Protein AF-A0A918T2R1-F1 (afdb_monomer_lite)

pLDDT: mean 83.31, std 9.86, range [51.81, 95.56]

Radius of gyration: 20.13 Å; chains: 1; bounding box: 33×20×61 Å

InterPro domains:
  IPR001623 DnaJ domain [PF00226] (46-101)
  IPR001623 DnaJ domain [PR00625] (48-66)
  IPR001623 DnaJ domain [PR00625] (66-81)
  IPR001623 DnaJ domain [PR00625] (88-108)
  IPR001623 DnaJ domain [PS50076] (46-110)
  IPR001623 DnaJ domain [SM00271] (45-108)
  IPR001623 DnaJ domain [cd06257] (46-101)
  IPR036869 Chaperone J-domain superfamily [G3DSA:1.10.287.110] (37-110)
  IPR036869 Chaperone J-domain superfamily [SSF46565] (31-102)
  IPR050817 DjlA DnaK co-chaperone [PTHR24074] (41-105)
  IPR060325 Co-chaperone DjlA, transmembrane domain [PF27507] (1-38)

Structure (mmCIF, N/CA/C/O backbone):
data_AF-A0A918T2R1-F1
#
_entry.id   AF-A0A918T2R1-F1
#
loop_
_atom_site.group_PDB
_atom_site.id
_atom_site.type_symbol
_atom_site.label_atom_id
_atom_site.label_alt_id
_atom_site.label_comp_id
_atom_site.label_asym_id
_atom_site.label_entity_id
_atom_site.label_seq_id
_atom_site.pdbx_PDB_ins_code
_atom_site.Cartn_x
_atom_site.Cartn_y
_atom_site.Cartn_z
_atom_site.occupancy
_atom_site.B_iso_or_equiv
_atom_site.auth_seq_id
_atom_site.auth_comp_id
_atom_site.auth_asym_id
_atom_site.auth_atom_id
_atom_site.pdb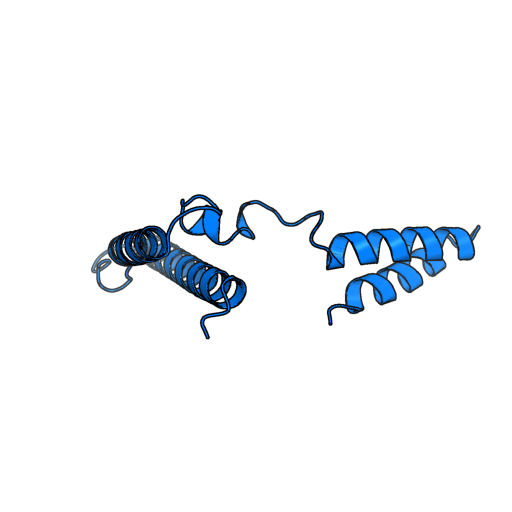x_PDB_model_num
ATOM 1 N N . MET A 1 1 ? -6.200 6.851 -14.907 1.00 51.81 1 MET A N 1
ATOM 2 C CA . MET A 1 1 ? -5.753 5.898 -15.946 1.00 51.81 1 MET A CA 1
ATOM 3 C C . MET A 1 1 ? -4.231 5.836 -15.909 1.00 51.81 1 MET A C 1
ATOM 5 O O . MET A 1 1 ? -3.606 6.873 -16.068 1.00 51.81 1 MET A O 1
ATOM 9 N N . ARG A 1 2 ? -3.629 4.678 -15.609 1.00 61.47 2 ARG A N 1
ATOM 10 C CA . ARG A 1 2 ? -2.166 4.491 -15.644 1.00 61.47 2 ARG A CA 1
ATOM 11 C C . ARG A 1 2 ? -1.812 4.004 -17.052 1.00 61.47 2 ARG A C 1
ATOM 13 O O . ARG A 1 2 ? -2.074 2.853 -17.375 1.00 61.47 2 ARG A O 1
ATOM 20 N N . TRP A 1 3 ? -1.405 4.925 -17.921 1.00 70.56 3 TRP A N 1
ATOM 21 C CA . TRP A 1 3 ? -0.994 4.652 -19.313 1.00 70.56 3 TRP A CA 1
ATOM 22 C C . TRP A 1 3 ? 0.518 4.819 -19.516 1.00 70.56 3 TRP A C 1
ATOM 24 O O . TRP A 1 3 ? 1.051 4.550 -20.590 1.00 70.56 3 TRP A O 1
ATOM 34 N N . THR A 1 4 ? 1.206 5.285 -18.477 1.00 81.12 4 THR A N 1
ATOM 35 C CA . THR A 1 4 ? 2.618 5.651 -18.501 1.00 81.12 4 THR A CA 1
ATOM 36 C C . THR A 1 4 ? 3.519 4.445 -18.722 1.00 81.12 4 THR A C 1
ATOM 38 O O . THR A 1 4 ? 4.491 4.568 -19.459 1.00 81.12 4 THR A O 1
ATOM 41 N N . GLY A 1 5 ? 3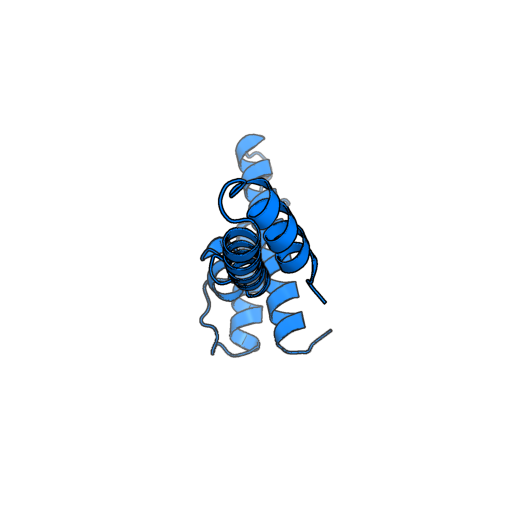.192 3.281 -18.147 1.00 77.81 5 GLY A N 1
ATOM 42 C CA . GLY A 1 5 ? 3.979 2.063 -18.327 1.00 77.81 5 GLY A CA 1
ATOM 43 C C . GLY A 1 5 ? 3.918 1.565 -19.766 1.00 77.81 5 GLY A C 1
ATOM 44 O O . GLY A 1 5 ? 4.953 1.267 -20.353 1.00 77.81 5 GLY A O 1
ATOM 45 N N . LYS A 1 6 ? 2.725 1.552 -20.369 1.00 82.81 6 LYS A N 1
ATOM 46 C CA . LYS A 1 6 ? 2.510 1.142 -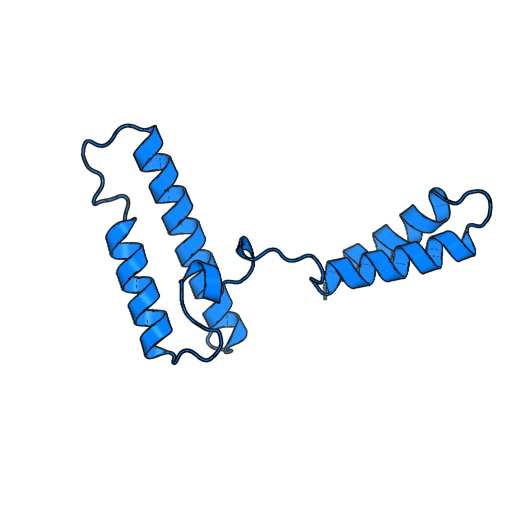21.772 1.00 82.81 6 LYS A CA 1
ATOM 47 C C . LYS A 1 6 ? 3.277 2.009 -22.774 1.00 82.81 6 LYS A C 1
ATOM 49 O O . LYS A 1 6 ? 3.942 1.472 -23.654 1.00 82.81 6 LYS A O 1
ATOM 54 N N . LEU A 1 7 ? 3.206 3.332 -22.623 1.00 82.81 7 LEU A N 1
ATOM 55 C CA . LEU A 1 7 ? 3.876 4.293 -23.510 1.00 82.81 7 LEU A CA 1
ATOM 56 C C . LEU A 1 7 ? 5.403 4.245 -23.377 1.00 82.81 7 LEU A C 1
ATOM 58 O O . LEU A 1 7 ? 6.100 4.169 -24.387 1.00 82.81 7 LEU A O 1
ATOM 62 N N . LEU A 1 8 ? 5.922 4.235 -22.143 1.00 85.12 8 LEU A N 1
ATOM 63 C CA . LEU A 1 8 ? 7.362 4.097 -21.902 1.00 85.12 8 LEU A CA 1
ATOM 64 C C . LEU A 1 8 ? 7.884 2.744 -22.378 1.00 85.12 8 LEU A C 1
ATOM 66 O O . LEU A 1 8 ? 8.937 2.690 -23.002 1.00 85.12 8 LEU A O 1
ATOM 70 N N . GLY A 1 9 ? 7.137 1.670 -22.123 1.00 82.50 9 GLY A N 1
ATOM 71 C CA . GLY A 1 9 ? 7.482 0.327 -22.563 1.00 82.50 9 GLY A CA 1
ATOM 72 C C . GLY A 1 9 ? 7.570 0.230 -24.083 1.00 82.50 9 GLY A C 1
ATOM 73 O O . GLY A 1 9 ? 8.587 -0.221 -24.595 1.00 82.50 9 GLY A O 1
ATOM 74 N N . PHE A 1 10 ? 6.558 0.715 -24.809 1.00 85.12 10 PHE A N 1
ATOM 75 C CA . PHE A 1 10 ? 6.543 0.731 -26.277 1.00 85.12 10 PHE A CA 1
ATOM 76 C C . PHE A 1 10 ? 7.746 1.486 -26.864 1.00 85.12 10 PHE A C 1
ATOM 78 O O . PHE A 1 10 ? 8.455 0.952 -27.717 1.00 85.12 10 PHE A O 1
ATOM 85 N N . LEU A 1 11 ? 8.014 2.702 -26.373 1.00 84.38 11 LEU A N 1
ATOM 86 C CA . LEU A 1 11 ? 9.119 3.533 -26.860 1.00 84.38 11 LEU A CA 1
ATOM 87 C C . LEU A 1 11 ? 10.488 2.932 -26.515 1.00 84.38 11 LEU A C 1
ATOM 89 O O . LEU A 1 11 ? 11.349 2.830 -27.386 1.00 84.38 11 LEU A O 1
ATOM 93 N N . ALA A 1 12 ? 10.686 2.483 -25.273 1.00 84.69 12 ALA A N 1
ATOM 94 C CA . ALA A 1 12 ? 11.936 1.856 -24.853 1.00 84.69 12 ALA A CA 1
ATOM 95 C C . ALA A 1 12 ? 12.191 0.544 -25.606 1.00 84.69 12 ALA A C 1
ATOM 97 O O . ALA A 1 12 ? 13.311 0.293 -26.044 1.00 84.69 12 ALA A O 1
ATOM 98 N N . GLY A 1 13 ? 11.152 -0.269 -25.808 1.00 82.69 13 GLY A N 1
ATOM 99 C CA . GLY A 1 13 ? 11.234 -1.519 -26.553 1.00 82.69 13 GLY A CA 1
ATOM 100 C C . GLY A 1 13 ? 11.618 -1.309 -28.019 1.00 82.69 13 GLY A C 1
ATOM 101 O O . GLY A 1 13 ? 12.499 -2.007 -28.521 1.00 82.69 13 GLY A O 1
ATOM 102 N N . ALA A 1 14 ? 11.026 -0.311 -28.684 1.00 82.75 14 ALA A N 1
ATOM 103 C CA . ALA A 1 14 ? 11.358 0.048 -30.065 1.00 82.75 14 ALA A CA 1
ATOM 104 C C . ALA A 1 14 ? 12.806 0.550 -30.220 1.00 82.75 14 ALA A C 1
ATOM 106 O O . ALA A 1 14 ? 13.462 0.247 -31.214 1.00 82.75 14 ALA A O 1
ATOM 107 N N . VAL A 1 15 ? 13.308 1.298 -29.230 1.00 86.94 15 VAL A N 1
ATOM 108 C CA . VAL A 1 15 ? 14.672 1.852 -29.225 1.00 86.94 15 VAL A CA 1
ATOM 109 C C . VAL A 1 15 ? 15.725 0.787 -28.891 1.00 86.94 15 VAL A C 1
ATOM 111 O O . VAL A 1 15 ? 16.793 0.775 -29.502 1.00 86.94 15 VAL A O 1
ATOM 114 N N . LEU A 1 16 ? 15.440 -0.118 -27.949 1.00 83.75 16 LEU A N 1
ATOM 115 C CA . LEU A 1 16 ? 16.380 -1.154 -27.501 1.00 83.75 16 LEU A CA 1
ATOM 116 C C . LEU A 1 16 ? 16.602 -2.246 -28.555 1.00 83.75 16 LEU A C 1
ATOM 118 O O . LEU A 1 16 ? 17.738 -2.668 -28.765 1.00 83.75 16 LEU A O 1
ATOM 122 N N . LEU A 1 17 ? 15.552 -2.686 -29.258 1.00 78.81 17 LEU A N 1
ATOM 123 C CA . LEU A 1 17 ? 15.686 -3.653 -30.354 1.00 78.81 17 LEU A CA 1
ATOM 124 C C . LEU A 1 17 ? 15.870 -2.936 -31.693 1.00 78.81 17 LEU A C 1
ATOM 126 O O . LEU A 1 17 ? 15.036 -3.019 -32.592 1.00 78.81 17 LEU A O 1
ATOM 130 N N . ARG A 1 18 ? 17.024 -2.285 -31.857 1.00 74.94 18 ARG A N 1
ATOM 131 C CA . ARG A 1 18 ? 17.383 -1.574 -33.095 1.00 74.94 18 ARG A CA 1
ATOM 132 C C . ARG A 1 18 ? 17.388 -2.474 -34.345 1.00 74.94 18 ARG A C 1
ATOM 134 O O . ARG A 1 18 ? 17.202 -1.972 -35.447 1.00 74.94 18 ARG A O 1
ATOM 141 N N . ALA A 1 19 ? 17.561 -3.789 -34.179 1.00 81.38 19 ALA A N 1
ATOM 142 C CA . ALA A 1 19 ? 17.490 -4.772 -35.264 1.00 81.38 19 ALA A CA 1
ATOM 143 C C . ALA A 1 19 ? 16.052 -5.088 -35.727 1.00 81.38 19 ALA A C 1
ATOM 145 O O . ALA A 1 19 ? 15.857 -5.412 -36.890 1.00 81.38 19 ALA A O 1
ATOM 146 N N . ASN A 1 20 ? 15.054 -5.000 -34.835 1.00 85.12 20 ASN A N 1
ATOM 147 C CA . ASN A 1 20 ? 13.641 -5.281 -35.124 1.00 85.12 20 ASN A CA 1
ATOM 148 C C . ASN A 1 20 ? 12.735 -4.398 -34.240 1.00 85.12 20 ASN A C 1
ATOM 150 O O . ASN A 1 20 ? 12.183 -4.873 -33.239 1.00 85.12 20 ASN A O 1
ATOM 154 N N . PRO A 1 21 ? 12.564 -3.112 -34.593 1.00 81.94 21 PRO A N 1
ATOM 155 C CA . PRO A 1 21 ? 11.922 -2.126 -33.724 1.00 81.94 21 PRO A CA 1
ATOM 156 C C . PRO A 1 21 ? 10.440 -2.425 -33.473 1.00 81.94 21 PRO A C 1
ATOM 158 O O . PRO A 1 21 ? 9.949 -2.177 -32.377 1.00 81.94 21 PRO A O 1
ATOM 161 N N . LEU A 1 22 ? 9.728 -3.022 -34.437 1.00 85.69 22 LEU A N 1
ATOM 162 C CA . LEU A 1 22 ? 8.325 -3.426 -34.265 1.00 85.69 22 LEU A CA 1
ATOM 163 C C . LEU A 1 22 ? 8.165 -4.527 -33.210 1.00 85.69 22 LEU A C 1
ATOM 165 O O . LEU A 1 22 ? 7.287 -4.442 -32.354 1.00 85.69 22 LEU A O 1
ATOM 169 N N . LEU A 1 23 ? 9.044 -5.533 -33.232 1.00 86.44 23 LEU A N 1
ATOM 170 C CA . LEU A 1 23 ? 9.033 -6.616 -32.249 1.00 86.44 23 LEU A CA 1
ATOM 171 C C . LEU A 1 23 ? 9.357 -6.075 -30.850 1.00 86.44 23 LEU A C 1
ATOM 173 O O . LEU A 1 23 ? 8.673 -6.395 -29.879 1.00 86.44 23 LEU A O 1
ATOM 177 N N . GLY A 1 24 ? 10.349 -5.185 -30.769 1.00 86.06 24 GLY A N 1
ATOM 178 C CA . GLY A 1 24 ? 10.691 -4.477 -29.542 1.00 86.06 24 GLY A CA 1
ATOM 179 C C . GLY A 1 24 ? 9.534 -3.648 -28.990 1.00 86.06 24 GLY A C 1
ATOM 180 O O . GLY A 1 24 ? 9.246 -3.718 -27.798 1.00 86.06 24 GLY A O 1
ATOM 181 N N . ALA A 1 25 ? 8.823 -2.914 -29.846 1.00 86.62 25 ALA A N 1
ATOM 182 C CA . ALA A 1 25 ? 7.693 -2.085 -29.447 1.00 86.62 25 ALA A CA 1
ATOM 183 C C . ALA A 1 25 ? 6.522 -2.916 -28.892 1.00 86.62 25 ALA A C 1
ATOM 185 O O . ALA A 1 25 ? 5.919 -2.537 -27.888 1.00 86.62 25 ALA A O 1
ATOM 186 N N . VAL A 1 26 ? 6.234 -4.078 -29.495 1.00 88.19 26 VAL A N 1
ATOM 187 C CA . VAL A 1 26 ? 5.204 -5.014 -29.010 1.00 88.19 26 VAL A CA 1
ATOM 188 C C . VAL A 1 26 ? 5.595 -5.605 -27.656 1.00 88.19 26 VAL A C 1
ATOM 190 O O . VAL A 1 26 ? 4.801 -5.553 -26.718 1.00 88.19 26 VAL A O 1
ATOM 193 N N . ILE A 1 27 ? 6.826 -6.106 -27.512 1.00 87.62 27 ILE A N 1
ATOM 194 C CA . ILE A 1 27 ? 7.326 -6.647 -26.236 1.00 87.62 27 ILE A CA 1
ATOM 195 C C . ILE A 1 27 ? 7.296 -5.564 -25.152 1.00 87.62 27 ILE A C 1
ATOM 197 O O . ILE A 1 27 ? 6.812 -5.789 -24.043 1.00 87.62 27 ILE A O 1
ATOM 201 N N . GLY A 1 28 ? 7.754 -4.364 -25.491 1.00 86.62 28 GLY A N 1
ATOM 202 C CA . GLY A 1 28 ? 7.747 -3.210 -24.610 1.00 86.62 28 GLY A CA 1
ATOM 203 C C . GLY A 1 28 ? 6.343 -2.803 -24.165 1.00 86.62 28 GLY A C 1
ATOM 204 O O . GLY A 1 28 ? 6.119 -2.561 -22.979 1.00 86.62 28 GLY A O 1
ATOM 205 N N . LEU A 1 29 ? 5.371 -2.790 -25.080 1.00 89.00 29 LEU A N 1
ATOM 206 C CA . LEU A 1 29 ? 3.971 -2.509 -24.765 1.00 89.00 29 LEU A CA 1
ATOM 207 C C . LEU A 1 29 ? 3.380 -3.559 -23.811 1.00 89.00 29 LEU A C 1
ATOM 209 O O . LEU A 1 29 ? 2.672 -3.194 -22.872 1.00 89.00 29 LEU A O 1
ATOM 213 N N . LEU A 1 30 ? 3.690 -4.844 -24.019 1.00 87.50 30 LEU A N 1
ATOM 214 C CA . LEU A 1 30 ? 3.238 -5.942 -23.158 1.00 87.50 30 LEU A CA 1
ATOM 215 C C . LEU A 1 30 ? 3.832 -5.840 -21.746 1.00 87.50 30 LEU A C 1
ATOM 217 O O . LEU A 1 30 ? 3.098 -5.941 -20.763 1.00 87.50 30 LEU A O 1
ATOM 221 N N . ILE A 1 31 ? 5.134 -5.566 -21.630 1.00 85.62 31 ILE A N 1
ATOM 222 C CA . ILE A 1 31 ? 5.808 -5.364 -20.337 1.00 85.62 31 ILE A CA 1
ATOM 223 C C . ILE A 1 31 ? 5.260 -4.119 -19.630 1.00 85.62 31 ILE A C 1
ATOM 225 O O . ILE A 1 31 ? 4.955 -4.153 -18.437 1.00 85.62 31 ILE A O 1
ATOM 229 N N . GLY A 1 32 ? 5.072 -3.025 -20.367 1.00 83.50 32 GLY A N 1
ATOM 230 C CA . GLY A 1 32 ? 4.461 -1.804 -19.852 1.00 83.50 32 GLY A CA 1
ATOM 231 C C . GLY A 1 32 ? 3.041 -2.033 -19.335 1.00 83.50 32 GLY A C 1
ATOM 232 O O . GLY A 1 32 ? 2.680 -1.553 -18.260 1.00 83.50 32 GLY A O 1
ATOM 233 N N . HIS A 1 33 ? 2.251 -2.829 -20.061 1.00 86.19 33 HIS A N 1
ATOM 234 C CA . HIS A 1 33 ? 0.917 -3.240 -19.636 1.00 86.19 33 HIS A CA 1
ATOM 235 C C . HIS A 1 33 ? 0.963 -4.081 -18.355 1.00 86.19 33 HIS A C 1
ATOM 237 O O . HIS A 1 33 ? 0.199 -3.808 -17.432 1.00 86.19 33 HIS A O 1
ATOM 243 N N . ALA A 1 34 ? 1.862 -5.063 -18.272 1.00 83.06 34 ALA A N 1
ATOM 244 C CA . ALA A 1 34 ? 2.054 -5.908 -17.094 1.00 83.06 34 ALA A CA 1
ATOM 245 C C . ALA A 1 34 ? 2.401 -5.097 -15.832 1.00 83.06 34 ALA A C 1
ATOM 247 O O . ALA A 1 34 ? 1.844 -5.327 -14.756 1.00 83.06 34 ALA A O 1
ATOM 248 N N . LEU A 1 35 ? 3.288 -4.110 -15.967 1.00 80.62 35 LEU A N 1
ATOM 249 C CA . LEU A 1 35 ? 3.667 -3.208 -14.878 1.00 80.62 35 LEU A CA 1
ATOM 250 C C . LEU A 1 35 ? 2.498 -2.313 -14.438 1.00 80.62 35 LEU A C 1
ATOM 252 O O . LEU A 1 35 ? 2.257 -2.151 -13.238 1.00 80.62 35 LEU A O 1
ATOM 256 N N . ASP A 1 36 ? 1.731 -1.768 -15.386 1.00 79.00 36 ASP A N 1
ATOM 257 C CA . ASP A 1 36 ? 0.549 -0.951 -15.082 1.00 79.00 36 ASP A CA 1
ATOM 258 C C . ASP A 1 36 ? -0.583 -1.777 -14.442 1.00 79.00 36 ASP A C 1
ATOM 260 O O . ASP A 1 36 ? -1.275 -1.276 -13.547 1.00 79.00 36 ASP A O 1
ATOM 264 N N . ALA A 1 37 ? -0.727 -3.045 -14.841 1.00 78.62 37 ALA A N 1
ATOM 265 C CA . ALA A 1 37 ? -1.655 -4.019 -14.264 1.00 78.62 37 ALA A CA 1
ATOM 266 C C . ALA A 1 37 ? -1.218 -4.535 -12.880 1.00 78.62 37 ALA A C 1
ATOM 268 O O . ALA A 1 37 ? -1.994 -5.201 -12.200 1.00 78.62 37 ALA A O 1
ATOM 269 N N . GLY A 1 38 ? -0.001 -4.206 -12.433 1.00 72.81 38 GLY A N 1
ATOM 270 C CA . GLY A 1 38 ? 0.503 -4.607 -11.122 1.00 72.81 38 GLY A CA 1
ATOM 271 C C . GLY A 1 38 ? 0.916 -6.076 -11.044 1.00 72.81 38 GLY A C 1
ATOM 272 O O . GLY A 1 38 ? 0.958 -6.623 -9.948 1.00 72.81 38 GLY A O 1
ATOM 273 N N . TRP A 1 39 ? 1.262 -6.708 -12.172 1.00 73.88 39 TRP A N 1
ATOM 274 C CA . TRP A 1 39 ? 1.659 -8.124 -12.204 1.00 73.88 39 TRP A CA 1
ATOM 275 C C . TRP A 1 39 ? 2.905 -8.418 -11.351 1.00 73.88 39 TRP A C 1
ATOM 277 O O . TRP A 1 39 ? 3.112 -9.541 -10.905 1.00 73.88 39 TRP A O 1
ATOM 287 N N . PHE A 1 40 ? 3.701 -7.380 -11.081 1.00 71.69 40 PHE A N 1
ATOM 288 C CA . PHE A 1 40 ? 4.905 -7.426 -10.253 1.00 71.69 40 PHE A CA 1
ATOM 289 C C . PHE A 1 40 ? 4.735 -6.761 -8.875 1.00 71.69 40 PHE A C 1
ATOM 291 O O . PHE A 1 40 ? 5.730 -6.508 -8.197 1.00 71.69 40 PHE A O 1
ATOM 298 N N . ALA A 1 41 ? 3.505 -6.439 -8.455 1.00 67.50 41 ALA A N 1
ATOM 299 C CA . ALA A 1 41 ? 3.262 -5.874 -7.128 1.00 67.50 41 ALA A CA 1
ATOM 300 C C . ALA A 1 41 ? 3.684 -6.883 -6.045 1.00 67.50 41 ALA A C 1
ATOM 302 O O . ALA A 1 41 ? 3.256 -8.039 -6.044 1.00 67.50 41 ALA A O 1
ATOM 303 N N . THR A 1 42 ? 4.557 -6.465 -5.129 1.00 69.19 42 THR A N 1
ATOM 304 C CA . THR A 1 42 ? 5.057 -7.341 -4.059 1.00 69.19 42 THR A CA 1
ATOM 305 C C . THR A 1 42 ? 4.044 -7.422 -2.912 1.00 69.19 42 THR A C 1
ATOM 307 O O . THR A 1 42 ? 3.183 -6.559 -2.777 1.00 69.19 42 THR A O 1
ATOM 310 N N . ARG A 1 43 ? 4.167 -8.401 -2.000 1.00 62.34 43 ARG A N 1
ATOM 311 C CA . ARG A 1 43 ? 3.319 -8.493 -0.786 1.00 62.34 43 ARG A CA 1
ATOM 312 C C . ARG A 1 43 ? 3.299 -7.209 0.054 1.00 62.34 43 ARG A C 1
ATOM 314 O O . ARG A 1 43 ? 2.354 -7.003 0.802 1.00 62.34 43 ARG A O 1
ATOM 321 N N . ARG A 1 44 ? 4.327 -6.353 -0.035 1.00 63.88 44 ARG A N 1
ATOM 322 C CA . ARG A 1 44 ? 4.342 -5.042 0.646 1.00 63.88 44 ARG A CA 1
ATOM 323 C C . ARG A 1 44 ? 3.364 -4.030 0.040 1.00 63.88 44 ARG A C 1
ATOM 325 O O . ARG A 1 44 ? 2.982 -3.100 0.739 1.00 63.88 44 ARG A O 1
ATOM 332 N N . ASP A 1 45 ? 2.964 -4.221 -1.214 1.00 75.50 45 ASP A N 1
ATOM 333 C CA . ASP A 1 45 ? 1.977 -3.385 -1.899 1.00 75.50 45 ASP A CA 1
ATOM 334 C C . ASP A 1 45 ? 0.537 -3.864 -1.659 1.00 75.50 45 ASP A C 1
ATOM 336 O O . ASP A 1 45 ? -0.403 -3.121 -1.953 1.00 75.50 45 ASP A O 1
ATOM 340 N N . ASP A 1 46 ? 0.348 -5.075 -1.114 1.00 87.06 46 ASP A N 1
ATOM 341 C CA . ASP A 1 46 ? -0.967 -5.580 -0.713 1.00 87.06 46 ASP A CA 1
ATOM 342 C C . ASP A 1 46 ? -1.379 -4.947 0.630 1.00 87.06 46 ASP A C 1
ATOM 344 O O . ASP A 1 46 ? -0.798 -5.259 1.678 1.00 87.06 46 ASP A O 1
ATOM 348 N N . PRO A 1 47 ? -2.394 -4.064 0.640 1.00 91.06 47 PRO A N 1
ATOM 349 C CA . PRO A 1 47 ? -2.800 -3.372 1.852 1.00 91.06 47 PRO A CA 1
ATOM 350 C C . PRO A 1 47 ? -3.405 -4.317 2.905 1.00 91.06 47 PRO A C 1
ATOM 352 O O . PRO A 1 47 ? -3.263 -4.060 4.101 1.00 91.06 47 PRO A O 1
ATOM 355 N N . TYR A 1 48 ? -4.013 -5.436 2.497 1.00 91.94 48 TYR A N 1
ATOM 356 C CA . TYR A 1 48 ? -4.539 -6.440 3.425 1.00 91.94 48 TYR A CA 1
ATOM 357 C C . TYR A 1 48 ? -3.396 -7.175 4.128 1.00 91.94 48 TYR A C 1
ATOM 359 O O . TYR A 1 48 ? -3.408 -7.331 5.352 1.00 91.94 48 TYR A O 1
ATOM 367 N N . ALA A 1 49 ? -2.342 -7.510 3.380 1.00 91.50 49 ALA A N 1
ATOM 368 C CA . ALA A 1 49 ? -1.134 -8.107 3.937 1.00 91.50 49 ALA A CA 1
ATOM 369 C C . ALA A 1 49 ? -0.403 -7.156 4.903 1.00 91.50 49 ALA A C 1
ATOM 371 O O . ALA A 1 49 ? 0.088 -7.599 5.942 1.00 91.50 49 ALA A O 1
ATOM 372 N N . VAL A 1 50 ? -0.365 -5.847 4.617 1.00 91.69 50 VAL A N 1
ATOM 373 C CA . VAL A 1 50 ? 0.224 -4.846 5.530 1.00 91.69 50 VAL A CA 1
ATOM 374 C C . VAL A 1 50 ? -0.526 -4.784 6.864 1.00 91.69 50 VAL A C 1
ATOM 376 O O . VAL A 1 50 ? 0.123 -4.688 7.913 1.00 91.69 50 VAL A O 1
ATOM 379 N N . LEU A 1 51 ? -1.861 -4.876 6.826 1.00 92.50 51 LEU A N 1
ATOM 380 C CA . LEU A 1 51 ? -2.725 -4.934 8.010 1.00 92.50 51 LEU A CA 1
ATOM 381 C C . LEU A 1 51 ? -2.745 -6.320 8.685 1.00 92.50 51 LEU A C 1
ATOM 383 O O . LEU A 1 51 ? -3.213 -6.447 9.818 1.00 92.50 51 LEU A O 1
ATOM 387 N N . GLY A 1 52 ? -2.202 -7.348 8.027 1.00 92.25 52 GLY A N 1
ATOM 388 C CA . GLY A 1 52 ? -2.178 -8.722 8.529 1.00 92.25 52 GLY A CA 1
ATOM 389 C C . GLY A 1 52 ? -3.560 -9.373 8.557 1.00 92.25 52 GLY A C 1
ATOM 390 O O . GLY A 1 52 ? -3.829 -10.193 9.432 1.00 92.25 52 GLY A O 1
ATOM 391 N N . VAL A 1 53 ? -4.437 -8.981 7.635 1.00 94.62 53 VAL A N 1
ATOM 392 C CA . VAL A 1 53 ? -5.784 -9.536 7.468 1.00 94.62 53 VAL A CA 1
ATOM 393 C C . VAL A 1 53 ? -5.917 -10.158 6.085 1.00 94.62 53 VAL A C 1
ATOM 395 O O . VAL A 1 53 ? -5.133 -9.880 5.176 1.00 94.62 53 VAL A O 1
ATOM 398 N N . ARG A 1 54 ? -6.910 -11.027 5.920 1.00 91.69 54 ARG A N 1
ATOM 399 C CA . ARG A 1 54 ? -7.231 -11.609 4.619 1.00 91.69 54 ARG A CA 1
ATOM 400 C C . ARG A 1 54 ? -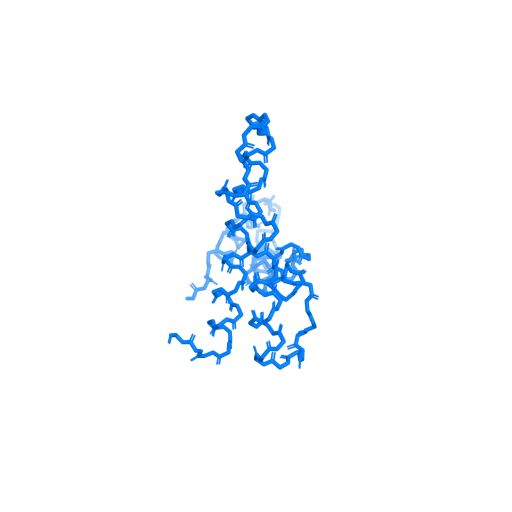8.034 -10.616 3.768 1.00 91.69 54 ARG A C 1
ATOM 402 O O . ARG A 1 54 ? -8.649 -9.694 4.297 1.00 91.69 54 ARG A O 1
ATOM 409 N N . GLN A 1 55 ? -8.046 -10.810 2.450 1.00 88.12 55 GLN A N 1
ATOM 410 C CA . GLN A 1 55 ? -8.804 -9.949 1.527 1.00 88.12 55 GLN A CA 1
ATOM 411 C C . GLN A 1 55 ? -10.328 -10.062 1.726 1.00 88.12 55 GLN A C 1
ATOM 413 O O . GLN A 1 55 ? -11.048 -9.093 1.492 1.00 88.12 55 GLN A O 1
ATOM 418 N N . ASP A 1 56 ? -10.795 -11.220 2.207 1.00 89.75 56 ASP A N 1
ATOM 419 C CA . ASP A 1 56 ? -12.186 -11.520 2.571 1.00 89.75 56 ASP A CA 1
ATOM 420 C C . ASP A 1 56 ? -12.563 -11.064 3.993 1.00 89.75 56 ASP A C 1
ATOM 422 O O . ASP A 1 56 ? -13.710 -11.235 4.396 1.00 89.75 56 ASP A O 1
ATOM 426 N N . ALA A 1 57 ? -11.632 -10.463 4.747 1.00 92.56 57 ALA A N 1
ATOM 427 C CA . ALA A 1 57 ? -11.899 -9.995 6.104 1.00 92.56 57 ALA A CA 1
ATOM 428 C C . ALA A 1 57 ? -13.039 -8.969 6.130 1.00 92.56 57 ALA A C 1
ATOM 430 O O . ALA A 1 57 ? -13.101 -8.046 5.308 1.00 92.56 57 ALA A O 1
ATOM 431 N N . SER A 1 58 ? -13.911 -9.082 7.122 1.00 92.88 58 SER A N 1
ATOM 432 C CA . SER A 1 58 ? -14.976 -8.120 7.369 1.00 92.88 58 SER A CA 1
ATOM 433 C C . SER A 1 58 ? -14.418 -6.731 7.673 1.00 92.88 58 SER A C 1
ATOM 435 O O . SER A 1 58 ? -13.255 -6.529 8.027 1.00 92.88 58 SER A O 1
ATOM 437 N N . ASP A 1 59 ? -15.271 -5.728 7.531 1.00 90.38 59 ASP A N 1
ATOM 438 C CA . ASP A 1 59 ? -14.907 -4.347 7.823 1.00 90.38 59 ASP A CA 1
ATOM 439 C C . ASP A 1 59 ? -14.486 -4.134 9.282 1.00 90.38 59 ASP A C 1
ATOM 441 O O . ASP A 1 59 ? -13.527 -3.410 9.553 1.00 90.38 59 ASP A O 1
ATOM 445 N N . ALA A 1 60 ? -15.164 -4.816 10.206 1.00 92.81 60 ALA A N 1
ATOM 446 C CA . ALA A 1 60 ? -14.840 -4.782 11.624 1.00 92.81 60 ALA A CA 1
ATOM 447 C C . ALA A 1 60 ? -13.444 -5.363 11.900 1.00 92.81 60 ALA A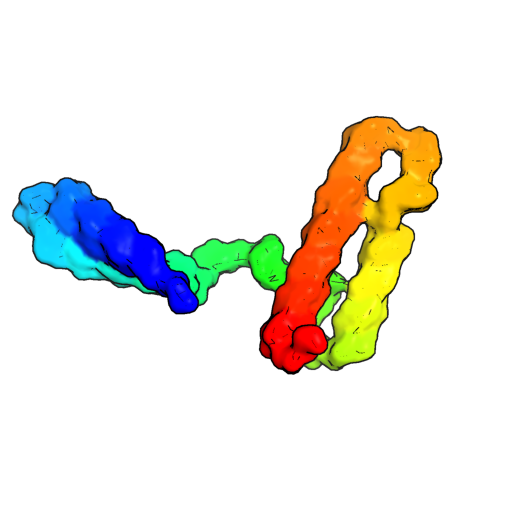 C 1
ATOM 449 O O . ALA A 1 60 ? -12.683 -4.789 12.677 1.00 92.81 60 ALA A O 1
ATOM 450 N N . GLU A 1 61 ? -13.071 -6.457 11.229 1.00 94.12 61 GLU A N 1
ATOM 451 C CA . GLU A 1 61 ? -11.740 -7.062 11.362 1.00 94.12 61 GLU A CA 1
ATOM 452 C C . GLU A 1 61 ? -10.636 -6.149 10.820 1.00 94.12 61 GLU A C 1
ATOM 454 O O . GLU A 1 61 ? -9.583 -6.013 11.448 1.00 94.12 61 GLU A O 1
ATOM 459 N N . VAL A 1 62 ? -10.877 -5.480 9.687 1.00 94.25 62 VAL A N 1
ATOM 460 C CA . VAL A 1 62 ? -9.942 -4.493 9.122 1.00 94.25 62 VAL A CA 1
ATOM 461 C C . VAL A 1 62 ? -9.735 -3.335 10.099 1.00 94.25 62 VAL A C 1
ATOM 463 O O . VAL A 1 62 ? -8.595 -2.955 10.379 1.00 94.25 62 VAL A O 1
ATOM 466 N N . GLU A 1 63 ? -10.816 -2.787 10.652 1.00 93.88 63 GLU A N 1
ATOM 467 C CA . GLU A 1 63 ? -10.745 -1.668 11.590 1.00 93.88 63 GLU A CA 1
ATOM 468 C C . GLU A 1 63 ? -10.079 -2.067 12.916 1.00 93.88 63 GLU A C 1
ATOM 470 O O . GLU A 1 63 ? -9.225 -1.343 13.440 1.00 93.88 63 GLU A O 1
ATOM 475 N N . GLN A 1 64 ? -10.398 -3.250 13.441 1.00 95.56 64 GLN A N 1
ATOM 476 C CA . GLN A 1 64 ? -9.765 -3.787 14.641 1.00 95.56 64 GLN A CA 1
ATOM 477 C C . GLN A 1 64 ? -8.261 -4.001 14.429 1.00 95.56 64 GLN A C 1
ATOM 479 O O . GLN A 1 64 ? -7.451 -3.631 15.289 1.00 95.56 64 GLN A O 1
ATOM 484 N N . ALA A 1 65 ? -7.865 -4.561 13.282 1.00 95.38 65 ALA A N 1
ATOM 485 C CA . ALA A 1 65 ? -6.463 -4.751 12.933 1.00 95.38 65 ALA A CA 1
ATOM 486 C C . ALA A 1 65 ? -5.723 -3.411 12.832 1.00 95.38 65 ALA A C 1
ATOM 488 O O . ALA A 1 65 ? -4.638 -3.277 13.408 1.00 95.38 65 ALA A O 1
ATOM 489 N N . TYR A 1 66 ? -6.331 -2.413 12.184 1.00 94.50 66 TYR A N 1
ATOM 490 C CA . TYR A 1 66 ? -5.803 -1.052 12.093 1.00 94.50 66 TYR A CA 1
ATOM 491 C C . TYR A 1 66 ? -5.567 -0.435 13.479 1.00 94.50 66 TYR A C 1
ATOM 493 O O . TYR A 1 66 ? -4.436 -0.054 13.800 1.00 94.50 66 TYR A O 1
ATOM 501 N N . ARG A 1 67 ? -6.589 -0.418 14.348 1.00 93.50 67 ARG A N 1
ATOM 502 C CA . ARG A 1 67 ? -6.486 0.137 15.712 1.00 93.50 67 ARG A CA 1
ATOM 503 C C . ARG A 1 67 ? -5.394 -0.563 16.526 1.00 93.50 67 ARG A C 1
ATOM 505 O O . ARG A 1 67 ? -4.594 0.096 17.189 1.00 93.50 67 ARG A O 1
ATOM 512 N N . ARG A 1 68 ? -5.308 -1.896 16.437 1.00 93.44 68 ARG A N 1
ATOM 513 C CA . ARG A 1 68 ? -4.282 -2.703 17.119 1.00 93.44 68 ARG A CA 1
ATOM 514 C C . ARG A 1 68 ? -2.868 -2.373 16.639 1.00 93.44 68 ARG A C 1
ATOM 516 O O . ARG A 1 68 ? -1.951 -2.296 17.454 1.00 93.44 68 ARG A O 1
ATOM 523 N N . LEU A 1 69 ? -2.674 -2.208 15.332 1.00 92.25 69 LEU A N 1
ATOM 524 C CA . LEU A 1 69 ? -1.370 -1.894 14.751 1.00 92.25 69 LEU A CA 1
ATOM 525 C C . LEU A 1 69 ? -0.924 -0.471 15.097 1.00 92.25 69 LEU A C 1
ATOM 527 O O . LEU A 1 69 ? 0.220 -0.279 15.512 1.00 92.25 69 LEU A O 1
ATOM 531 N N . MET A 1 70 ? -1.834 0.502 15.023 1.00 90.88 70 MET A N 1
ATOM 532 C CA . MET A 1 70 ? -1.554 1.879 15.432 1.00 90.88 70 MET A CA 1
ATOM 533 C C . MET A 1 70 ? -1.231 1.972 16.919 1.00 90.88 70 MET A C 1
ATOM 535 O O . MET A 1 70 ? -0.248 2.604 17.286 1.00 90.88 70 MET A O 1
ATOM 539 N N . ALA A 1 71 ? -1.953 1.249 17.775 1.00 88.31 71 ALA A N 1
ATOM 540 C CA . ALA A 1 71 ? -1.652 1.176 19.202 1.00 88.31 71 ALA A CA 1
ATOM 541 C C . ALA A 1 71 ? -0.235 0.637 19.505 1.00 88.31 71 ALA A C 1
ATOM 543 O O . ALA A 1 71 ? 0.362 1.022 20.510 1.00 88.31 71 ALA A O 1
ATOM 544 N N . ARG A 1 72 ? 0.317 -0.243 18.658 1.00 85.62 72 ARG A N 1
ATOM 545 C CA . ARG A 1 72 ? 1.675 -0.801 18.822 1.00 85.62 72 ARG A CA 1
ATOM 546 C C . ARG A 1 72 ? 2.773 0.115 18.289 1.00 85.62 72 ARG A C 1
ATOM 548 O O . ARG A 1 72 ? 3.876 0.115 18.826 1.00 85.62 72 ARG A O 1
ATOM 555 N N . HIS A 1 73 ? 2.489 0.863 17.226 1.00 84.81 73 HIS A N 1
ATOM 556 C CA . HIS A 1 73 ? 3.486 1.670 16.519 1.00 84.81 73 HIS A CA 1
ATOM 557 C C . HIS A 1 73 ? 3.316 3.183 16.713 1.00 84.81 73 HIS A C 1
ATOM 559 O O . HIS A 1 73 ? 4.040 3.945 16.074 1.00 84.81 73 HIS A O 1
ATOM 565 N N . HIS A 1 74 ? 2.404 3.622 17.587 1.00 73.75 74 HIS A N 1
ATOM 566 C CA . HIS A 1 74 ? 2.163 5.043 17.827 1.00 73.75 74 HIS A CA 1
ATOM 567 C C . HIS A 1 74 ? 3.438 5.744 18.330 1.00 73.75 74 HIS A C 1
ATOM 569 O O . HIS A 1 74 ? 4.036 5.263 19.300 1.00 73.75 74 HIS A O 1
ATOM 575 N N . PRO A 1 75 ? 3.844 6.875 17.721 1.00 65.94 75 PRO A N 1
ATOM 576 C CA . PRO A 1 75 ? 5.043 7.609 18.128 1.00 65.94 75 PRO A CA 1
ATOM 577 C C . PRO A 1 75 ? 4.960 8.096 19.584 1.00 65.94 75 PRO A C 1
ATOM 579 O O . PRO A 1 75 ? 5.959 8.045 20.295 1.00 65.94 75 PRO A O 1
ATOM 582 N N . ASP A 1 76 ? 3.765 8.449 20.069 1.00 69.50 76 ASP A N 1
ATOM 583 C CA . ASP A 1 76 ? 3.565 8.920 21.453 1.00 69.50 76 ASP A CA 1
ATOM 584 C C . ASP A 1 76 ? 3.830 7.849 22.515 1.00 69.50 76 ASP A C 1
ATOM 586 O O . ASP A 1 76 ? 4.106 8.170 23.665 1.00 69.50 76 ASP A O 1
ATOM 590 N N . ARG A 1 77 ? 3.776 6.561 22.151 1.00 64.94 77 ARG A N 1
ATOM 591 C CA . ARG A 1 77 ? 4.107 5.466 23.079 1.00 64.94 77 ARG A CA 1
ATOM 592 C C . ARG A 1 77 ? 5.600 5.147 23.102 1.00 64.94 77 ARG A C 1
ATOM 594 O O . ARG A 1 77 ? 6.006 4.164 23.712 1.00 64.94 77 ARG A O 1
ATOM 601 N N . GLN A 1 78 ? 6.415 5.956 22.426 1.00 63.50 78 GLN A N 1
ATOM 602 C CA . GLN A 1 78 ? 7.858 5.769 22.280 1.00 63.50 78 GLN A CA 1
ATOM 603 C C . GLN A 1 78 ? 8.629 6.927 22.906 1.00 63.50 78 GLN A C 1
ATOM 605 O O . GLN A 1 78 ? 9.530 7.507 22.302 1.00 63.50 78 GLN A O 1
ATOM 610 N N . ILE A 1 79 ? 8.284 7.238 24.154 1.00 60.66 79 ILE A N 1
ATOM 611 C CA . ILE A 1 79 ? 9.039 8.168 24.990 1.00 60.66 79 ILE A CA 1
ATOM 612 C C . ILE A 1 79 ? 10.284 7.433 25.509 1.00 60.66 79 ILE A C 1
ATOM 614 O O . ILE A 1 79 ? 10.174 6.359 26.095 1.00 60.66 79 ILE A O 1
ATOM 618 N N . GLY A 1 80 ? 11.474 7.987 25.260 1.00 67.44 80 GLY A N 1
ATOM 619 C CA . GLY A 1 80 ? 12.752 7.440 25.744 1.00 67.44 80 GLY A CA 1
ATOM 620 C C . GLY A 1 80 ? 13.402 6.363 24.863 1.00 67.44 80 GLY A C 1
ATOM 621 O O . GLY A 1 80 ? 14.446 5.829 25.227 1.00 67.44 80 GLY A O 1
ATOM 622 N N . VAL A 1 81 ? 12.831 6.047 23.697 1.00 65.75 81 VAL A N 1
ATOM 623 C CA . VAL A 1 81 ? 13.420 5.086 22.748 1.00 65.75 81 VAL A CA 1
ATOM 624 C C . VAL A 1 81 ? 14.347 5.815 21.780 1.00 65.75 81 VAL A C 1
ATOM 626 O O . VAL A 1 81 ? 14.003 6.879 21.271 1.00 65.75 81 VAL A O 1
ATOM 629 N N . GLY A 1 82 ? 15.522 5.241 21.507 1.00 76.62 82 GLY A N 1
ATOM 630 C CA . GLY A 1 82 ? 16.517 5.859 20.629 1.00 76.62 82 GLY A CA 1
ATOM 631 C C . GLY A 1 82 ? 15.962 6.233 19.247 1.00 76.62 82 GLY A C 1
ATOM 632 O O . GLY A 1 82 ? 15.101 5.548 18.689 1.00 76.62 82 GLY A O 1
ATOM 633 N N . GLU A 1 83 ? 16.511 7.299 18.667 1.00 79.62 83 GLU A N 1
ATOM 634 C CA . GLU A 1 83 ? 16.125 7.917 17.387 1.00 79.62 83 GLU A CA 1
ATOM 635 C C . GLU A 1 83 ? 15.836 6.928 16.237 1.00 79.62 83 GLU A C 1
ATOM 637 O O . GLU A 1 83 ? 14.918 7.115 15.435 1.00 79.62 83 GLU A O 1
ATOM 642 N N . VAL A 1 84 ? 16.593 5.832 16.154 1.00 81.56 84 VAL A N 1
ATOM 643 C CA . VAL A 1 84 ? 16.404 4.783 15.138 1.00 81.56 84 VAL A CA 1
ATOM 644 C C . VAL A 1 84 ? 15.068 4.054 15.312 1.00 81.56 84 VAL A C 1
ATOM 646 O O . VAL A 1 84 ? 14.364 3.796 14.332 1.00 81.56 84 VAL A O 1
ATOM 649 N N . GLN A 1 85 ? 14.698 3.735 16.551 1.00 79.94 85 GLN A N 1
ATOM 650 C CA . GLN A 1 85 ? 13.474 3.006 16.859 1.00 79.94 85 GLN A CA 1
ATOM 651 C C . GLN A 1 85 ? 12.243 3.887 16.639 1.00 79.94 85 GLN A C 1
ATOM 653 O O . GLN A 1 85 ? 11.267 3.418 16.050 1.00 79.94 85 GLN A O 1
ATOM 658 N N . LYS A 1 86 ? 12.339 5.176 16.989 1.00 81.38 86 LYS A N 1
ATOM 659 C CA . LYS A 1 86 ? 11.315 6.182 16.689 1.00 81.38 86 LYS A CA 1
ATOM 660 C C . LYS A 1 86 ? 11.059 6.283 15.182 1.00 81.38 86 LYS A C 1
ATOM 662 O O . LYS A 1 86 ? 9.934 6.070 14.731 1.00 81.38 86 LYS A O 1
ATOM 667 N N . ARG A 1 87 ? 12.115 6.459 14.375 1.00 84.12 87 ARG A N 1
ATOM 668 C CA . ARG A 1 87 ? 12.006 6.495 12.902 1.00 84.12 87 ARG A CA 1
ATOM 669 C C . ARG A 1 87 ? 11.398 5.221 12.315 1.00 84.12 87 ARG A C 1
ATOM 671 O O . ARG A 1 87 ? 10.622 5.292 11.360 1.00 84.12 87 ARG A O 1
ATOM 678 N N . LYS A 1 88 ? 11.748 4.046 12.849 1.00 85.62 88 LYS A N 1
ATOM 679 C CA . LYS A 1 88 ? 11.192 2.760 12.395 1.00 85.62 88 LYS A CA 1
ATOM 680 C C . LYS A 1 88 ? 9.689 2.680 12.659 1.00 85.62 88 LYS A C 1
ATOM 682 O O . LYS A 1 88 ? 8.939 2.224 11.797 1.00 85.62 88 LYS A O 1
ATOM 687 N N . SER A 1 89 ? 9.250 3.152 13.815 1.00 84.00 89 SER A N 1
ATOM 688 C CA . SER A 1 89 ? 7.844 3.135 14.205 1.00 84.00 89 SER A CA 1
ATOM 689 C C . SER A 1 89 ? 7.014 4.162 13.454 1.00 84.00 89 SER A C 1
ATOM 691 O O . SER A 1 89 ? 5.942 3.819 12.974 1.00 84.00 89 SER A O 1
ATOM 693 N N . GLU A 1 90 ? 7.546 5.365 13.232 1.00 86.69 90 GLU A N 1
ATOM 694 C CA . GLU A 1 90 ? 6.924 6.364 12.359 1.00 86.69 90 GLU A CA 1
ATOM 695 C C . GLU A 1 90 ? 6.747 5.840 10.931 1.00 86.69 90 GLU A C 1
ATOM 697 O O . GLU A 1 90 ? 5.677 5.982 10.341 1.00 86.69 90 GLU A O 1
ATOM 702 N N . ARG A 1 91 ? 7.782 5.197 10.366 1.00 88.81 91 ARG A N 1
ATOM 703 C CA . ARG A 1 91 ? 7.674 4.544 9.051 1.00 88.81 91 ARG A CA 1
ATOM 704 C C . ARG A 1 91 ? 6.566 3.498 9.059 1.00 88.81 91 ARG A C 1
ATOM 706 O O . ARG A 1 91 ? 5.714 3.523 8.179 1.00 88.81 91 ARG A O 1
ATOM 713 N N . ARG A 1 92 ? 6.531 2.640 10.081 1.00 89.81 92 ARG A N 1
ATOM 714 C CA . ARG A 1 92 ? 5.519 1.588 10.176 1.00 89.81 92 ARG A CA 1
ATOM 715 C C . ARG A 1 92 ? 4.104 2.150 10.326 1.00 89.81 92 ARG A C 1
ATOM 717 O O . ARG A 1 92 ? 3.205 1.653 9.658 1.00 89.81 92 ARG A O 1
ATOM 724 N N . ALA A 1 93 ? 3.910 3.183 11.142 1.00 90.06 93 ALA A N 1
ATOM 725 C CA . ALA A 1 93 ? 2.626 3.862 11.307 1.00 90.06 93 ALA A CA 1
ATOM 726 C C . ALA A 1 93 ? 2.142 4.488 9.988 1.00 90.06 93 ALA A C 1
ATOM 728 O O . ALA A 1 93 ? 0.985 4.313 9.612 1.00 90.06 93 ALA A O 1
ATOM 729 N N . ARG A 1 94 ? 3.041 5.133 9.227 1.00 90.81 94 ARG A N 1
ATOM 730 C CA . ARG A 1 94 ? 2.717 5.653 7.887 1.00 90.81 94 ARG A CA 1
ATOM 731 C C . ARG A 1 94 ? 2.280 4.549 6.924 1.00 90.81 94 ARG A C 1
ATOM 733 O O . ARG A 1 94 ? 1.297 4.734 6.209 1.00 90.81 94 ARG A O 1
ATOM 740 N N . ASP A 1 95 ? 2.968 3.409 6.924 1.00 91.31 95 ASP A N 1
ATOM 741 C CA . ASP A 1 95 ? 2.606 2.272 6.069 1.00 91.31 95 ASP A CA 1
ATOM 742 C C . ASP A 1 95 ? 1.229 1.697 6.440 1.00 91.31 95 ASP A C 1
ATOM 744 O O . ASP A 1 95 ? 0.434 1.382 5.556 1.00 91.31 95 ASP A O 1
ATOM 748 N N . ILE A 1 96 ? 0.925 1.602 7.741 1.00 92.81 96 ILE A N 1
ATOM 749 C CA . ILE A 1 96 ? -0.375 1.140 8.253 1.00 92.81 96 ILE A CA 1
ATOM 750 C C . ILE A 1 96 ? -1.503 2.077 7.806 1.00 92.81 96 ILE A C 1
ATOM 752 O O . ILE A 1 96 ? -2.504 1.598 7.275 1.00 92.81 96 ILE A O 1
ATOM 756 N N . ASN A 1 97 ? -1.328 3.394 7.963 1.00 92.81 97 ASN A N 1
ATOM 757 C CA . ASN A 1 97 ? -2.313 4.389 7.524 1.00 92.81 97 ASN A CA 1
ATOM 758 C C . ASN A 1 97 ? -2.572 4.277 6.019 1.00 92.81 97 ASN A C 1
ATOM 760 O O . ASN A 1 97 ? -3.712 4.119 5.589 1.00 92.81 97 ASN A O 1
ATOM 764 N N . ARG A 1 98 ? -1.500 4.241 5.217 1.00 92.81 98 ARG A N 1
ATOM 765 C CA . ARG A 1 98 ? -1.599 4.111 3.760 1.00 92.81 98 ARG A CA 1
ATOM 766 C C . ARG A 1 98 ? -2.322 2.830 3.340 1.00 92.81 98 ARG A C 1
A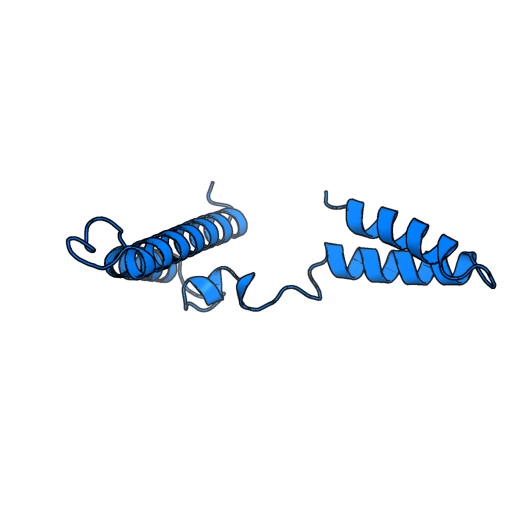TOM 768 O O . ARG A 1 98 ? -3.094 2.853 2.381 1.00 92.81 98 ARG A O 1
ATOM 775 N N . ALA A 1 99 ? -2.061 1.716 4.021 1.00 93.06 99 ALA A N 1
ATOM 776 C CA . ALA A 1 99 ? -2.740 0.456 3.755 1.00 93.06 99 ALA A CA 1
ATOM 777 C C . ALA A 1 99 ? -4.234 0.543 4.087 1.00 93.06 99 ALA A C 1
ATOM 779 O O . ALA A 1 99 ? -5.059 0.166 3.257 1.00 93.06 99 ALA A O 1
ATOM 780 N N . TYR A 1 100 ? -4.588 1.096 5.247 1.00 93.56 100 TYR A N 1
ATOM 781 C CA . TYR A 1 100 ? -5.981 1.280 5.651 1.00 93.56 100 TYR A CA 1
ATOM 782 C C . TYR A 1 100 ? -6.762 2.168 4.673 1.00 93.56 100 TYR A C 1
ATOM 784 O O . TYR A 1 100 ? -7.831 1.771 4.205 1.00 93.56 100 TYR A O 1
ATOM 792 N N . ASP A 1 101 ? -6.186 3.301 4.265 1.00 92.44 101 ASP A N 1
ATOM 793 C CA . ASP A 1 101 ? -6.783 4.197 3.268 1.00 92.44 101 ASP A CA 1
ATOM 794 C C . ASP A 1 101 ? -6.993 3.490 1.925 1.00 92.44 101 ASP A C 1
ATOM 796 O O . ASP A 1 101 ? -8.020 3.659 1.262 1.00 92.44 101 ASP A O 1
ATOM 800 N N . ARG A 1 102 ? -6.036 2.645 1.522 1.00 91.62 102 ARG A N 1
ATOM 801 C CA . ARG A 1 102 ? -6.139 1.856 0.293 1.00 91.62 102 ARG A CA 1
ATOM 802 C C . ARG A 1 102 ? -7.247 0.809 0.384 1.00 91.62 102 ARG A C 1
ATOM 804 O O . ARG A 1 102 ? -8.012 0.695 -0.569 1.00 91.62 102 ARG A O 1
ATOM 811 N N . VAL A 1 103 ? -7.365 0.078 1.498 1.00 92.19 103 VAL A N 1
ATOM 812 C CA . VAL A 1 103 ? -8.473 -0.874 1.712 1.00 92.19 103 VAL A CA 1
ATOM 813 C C . VAL A 1 103 ? -9.812 -0.146 1.640 1.00 92.19 103 VAL A C 1
ATOM 815 O O . VAL A 1 103 ? -10.713 -0.584 0.927 1.00 92.19 103 VAL A O 1
ATOM 818 N N . ARG A 1 104 ? -9.932 1.004 2.309 1.00 91.00 104 ARG A N 1
ATOM 819 C CA . ARG A 1 104 ? -11.137 1.837 2.266 1.00 91.00 104 ARG A CA 1
ATOM 820 C C . ARG A 1 104 ? -11.497 2.289 0.853 1.00 91.00 104 ARG A C 1
ATOM 822 O O . ARG A 1 104 ? -12.647 2.140 0.440 1.00 91.00 104 ARG A O 1
ATOM 829 N N . ALA A 1 105 ? -10.515 2.774 0.096 1.00 88.25 105 ALA A N 1
ATOM 830 C CA . ALA A 1 105 ? -10.706 3.185 -1.290 1.00 88.25 105 ALA A CA 1
ATOM 831 C C . ALA A 1 105 ? -11.130 2.014 -2.194 1.00 88.25 105 ALA A C 1
ATOM 833 O O . ALA A 1 105 ? -12.022 2.183 -3.022 1.00 88.25 105 ALA A O 1
ATOM 834 N N . LEU A 1 106 ? -10.533 0.828 -2.017 1.00 87.12 106 LEU A N 1
ATOM 835 C CA . LEU A 1 106 ? -10.896 -0.389 -2.755 1.00 87.12 106 LEU A CA 1
ATOM 836 C C . LEU A 1 106 ? -12.328 -0.848 -2.451 1.00 87.12 106 LEU A C 1
ATOM 838 O O . LEU A 1 106 ? -13.011 -1.334 -3.344 1.00 87.12 106 LEU A O 1
ATOM 842 N N . ARG A 1 107 ? -12.793 -0.654 -1.212 1.00 86.94 107 ARG A N 1
ATOM 843 C CA . ARG A 1 107 ? -14.164 -0.969 -0.777 1.00 86.94 107 ARG A CA 1
ATOM 844 C C . ARG A 1 107 ? -15.182 0.129 -1.109 1.00 86.94 107 ARG A C 1
ATOM 846 O O . ARG A 1 107 ? -16.330 0.033 -0.694 1.00 86.94 107 ARG A O 1
ATOM 853 N N . GLY A 1 108 ? -14.778 1.185 -1.822 1.00 78.38 108 GLY A N 1
ATOM 854 C CA . GLY A 1 108 ? -15.663 2.291 -2.201 1.00 78.38 108 GLY A CA 1
ATOM 855 C C . GLY A 1 108 ? -16.072 3.208 -1.043 1.00 78.38 108 GLY A C 1
ATOM 856 O O . GLY A 1 108 ? -16.985 4.013 -1.197 1.00 78.38 108 GLY A O 1
ATOM 857 N N . ARG A 1 109 ? -15.399 3.122 0.110 1.00 64.12 109 ARG A N 1
ATOM 858 C CA . ARG A 1 109 ? -15.699 3.930 1.300 1.00 64.12 109 ARG A CA 1
ATOM 859 C C . ARG A 1 109 ? -14.718 5.094 1.400 1.00 64.12 109 ARG A C 1
ATOM 861 O O . ARG A 1 109 ? -13.680 4.999 2.062 1.00 64.12 109 ARG A O 1
ATOM 868 N N . ARG A 1 110 ? -15.025 6.165 0.663 1.00 52.59 110 ARG A N 1
ATOM 869 C CA . ARG A 1 110 ? -14.322 7.452 0.765 1.00 52.59 110 ARG A CA 1
ATOM 870 C C . ARG A 1 110 ? -14.731 8.197 2.018 1.00 52.59 110 ARG A C 1
ATOM 872 O O . ARG A 1 110 ? -15.924 8.155 2.366 1.00 52.59 110 ARG A O 1
#

Foldseek 3Di:
DQCPLQVCQLVVQLVVPVVCSVVRNVRRNVRSVCVSVCVVPDCLNQLCSLLPHDLPDDPVSSVVSLVVLCVVLPLVVQPPPDPVSSVVSVVSNVSSVVSSVVSCVVVVND

Secondary structure (DSSP, 8-state):
---HHHHHHHHHHHHH-TT-HHHHHHHHHHHHHHHHTTTT--TTT-HHHHHT--TT--HHHHHHHHHHHHHHH-GGG-TT--HHHHHHHHHHHHHHHHHHHHHHHHTT--

Organism: NCBI:txid543356

Sequence (110 aa):
MRWTGKLLGFLAGAVLLRANPLLGAVIGLLIGHALDAGWFATRRDDPYAVLGVRQDASDAEVEQAYRRLMARHHPDRQIGVGEVQKRKSERRARDINRAYDRVRALRGRR